Protein AF-I2FSL8-F1 (afdb_monomer_lite)

pLDDT: mean 71.86, std 21.52, range [27.19, 94.94]

Sequence (153 aa):
MFQAAFCLAFMCFLCSGELTWEMTSTPGLTVGSIDFALDGTFATIYLPSSKTNPFGDSITLTEPAVPHHTCAVKVLWVICAWRPPSDLLLSLKPGLLFTHNLFLDTLSRCIAACSISPKGYVMGQDVQESGRSIKTYEGSAGIEELGRSQDLQ

Organism: Ustilago hordei (NCBI:txid120017)

Structure (mmCIF, N/CA/C/O backbone):
data_AF-I2FSL8-F1
#
_entry.id   AF-I2FSL8-F1
#
loop_
_atom_site.group_PDB
_atom_site.id
_atom_site.type_symbol
_atom_site.label_atom_id
_atom_site.label_alt_id
_atom_site.label_comp_id
_atom_site.label_asym_id
_atom_site.label_entity_id
_atom_site.label_seq_id
_atom_site.pdbx_PDB_ins_code
_atom_site.Cartn_x
_atom_site.Cartn_y
_atom_site.Cartn_z
_atom_site.occupancy
_atom_site.B_iso_or_equiv
_atom_site.auth_seq_id
_atom_site.auth_comp_id
_atom_site.auth_asym_id
_atom_site.auth_atom_id
_atom_site.pdbx_PDB_model_num
ATOM 1 N N . MET A 1 1 ? 7.255 -3.913 4.601 1.00 82.12 1 MET A N 1
ATOM 2 C CA . MET A 1 1 ? 6.709 -2.542 4.482 1.00 82.12 1 MET A CA 1
ATOM 3 C C . MET A 1 1 ? 7.249 -1.804 3.261 1.00 82.12 1 MET A C 1
ATOM 5 O O . MET A 1 1 ? 6.460 -1.592 2.359 1.00 82.12 1 MET A O 1
ATOM 9 N N . PHE A 1 2 ? 8.550 -1.503 3.129 1.00 83.75 2 PHE A N 1
ATOM 10 C CA . PHE A 1 2 ? 9.066 -0.795 1.933 1.00 83.75 2 PHE A CA 1
ATOM 11 C C . PHE A 1 2 ? 8.799 -1.500 0.598 1.00 83.75 2 PHE A C 1
ATOM 13 O O . PHE A 1 2 ? 8.308 -0.865 -0.322 1.00 83.75 2 PHE A O 1
ATOM 20 N N . GLN A 1 3 ? 9.033 -2.815 0.510 1.00 84.00 3 GLN A N 1
ATOM 21 C CA . GLN A 1 3 ? 8.698 -3.592 -0.692 1.00 84.00 3 GLN A CA 1
ATOM 22 C C . GLN A 1 3 ? 7.235 -3.399 -1.103 1.00 84.00 3 GLN A C 1
ATOM 24 O O . GLN A 1 3 ? 6.939 -3.244 -2.280 1.00 84.00 3 GLN A O 1
ATOM 29 N N . ALA A 1 4 ? 6.330 -3.376 -0.129 1.00 84.69 4 ALA A N 1
ATOM 30 C CA . ALA A 1 4 ? 4.918 -3.207 -0.396 1.00 84.69 4 ALA A CA 1
ATOM 31 C C . ALA A 1 4 ? 4.561 -1.800 -0.854 1.00 84.69 4 ALA A C 1
ATOM 33 O O . ALA A 1 4 ? 3.813 -1.652 -1.810 1.00 84.69 4 ALA A O 1
ATOM 34 N N . ALA A 1 5 ? 5.144 -0.790 -0.207 1.00 85.56 5 ALA A N 1
ATOM 35 C CA . ALA A 1 5 ? 5.011 0.594 -0.628 1.00 85.56 5 ALA A CA 1
ATOM 36 C C . ALA A 1 5 ? 5.497 0.777 -2.074 1.00 85.56 5 ALA A C 1
ATOM 38 O O . ALA A 1 5 ? 4.820 1.421 -2.861 1.00 85.56 5 ALA A O 1
ATOM 39 N N . PHE A 1 6 ? 6.622 0.160 -2.451 1.00 85.69 6 PHE A N 1
ATOM 40 C CA . PHE A 1 6 ? 7.136 0.223 -3.821 1.00 85.69 6 PHE A CA 1
ATOM 41 C C . PHE A 1 6 ? 6.264 -0.544 -4.820 1.00 85.69 6 PHE A C 1
ATOM 43 O O . PHE A 1 6 ? 6.009 -0.027 -5.901 1.00 85.69 6 PHE A O 1
ATOM 50 N N . CYS A 1 7 ? 5.769 -1.735 -4.463 1.00 85.06 7 CYS A N 1
ATOM 51 C CA . CYS A 1 7 ? 4.857 -2.488 -5.329 1.00 85.06 7 CYS A CA 1
ATOM 52 C C . CYS A 1 7 ? 3.555 -1.714 -5.563 1.00 85.06 7 CYS A C 1
ATOM 54 O O . CYS A 1 7 ? 3.111 -1.620 -6.698 1.00 85.06 7 CYS A O 1
ATOM 56 N N . LEU A 1 8 ? 2.974 -1.126 -4.514 1.00 83.94 8 LEU A N 1
ATOM 57 C CA . LEU A 1 8 ? 1.759 -0.319 -4.626 1.00 83.94 8 LEU A CA 1
ATOM 58 C C . LEU A 1 8 ? 1.998 0.961 -5.423 1.00 83.94 8 LEU A C 1
ATOM 60 O O . LEU A 1 8 ? 1.238 1.237 -6.340 1.00 83.94 8 LEU A O 1
ATOM 64 N N . ALA A 1 9 ? 3.071 1.703 -5.136 1.00 85.12 9 ALA A N 1
ATOM 65 C CA . ALA A 1 9 ? 3.424 2.899 -5.903 1.00 85.12 9 ALA A CA 1
ATOM 66 C C . ALA A 1 9 ? 3.556 2.596 -7.399 1.00 85.12 9 ALA A C 1
ATOM 68 O O . ALA A 1 9 ? 3.054 3.342 -8.231 1.00 85.12 9 ALA A O 1
ATOM 69 N N . PHE A 1 10 ? 4.211 1.483 -7.735 1.00 83.06 10 PHE A N 1
ATOM 70 C CA . PHE A 1 10 ? 4.453 1.099 -9.118 1.00 83.06 10 PHE A CA 1
ATOM 71 C C . PHE A 1 10 ? 3.196 0.578 -9.824 1.00 83.06 10 PHE A C 1
ATOM 73 O O . PHE A 1 10 ? 2.888 1.038 -10.916 1.00 83.06 10 PHE A O 1
ATOM 80 N N . MET A 1 11 ? 2.475 -0.367 -9.216 1.00 83.56 11 MET A N 1
ATOM 81 C CA . MET A 1 11 ? 1.309 -1.005 -9.843 1.00 83.56 11 MET A CA 1
ATOM 82 C C . MET A 1 11 ? 0.137 -0.033 -9.971 1.00 83.56 11 MET A C 1
ATOM 84 O O . MET A 1 11 ? -0.486 0.056 -11.021 1.00 83.56 11 MET A O 1
ATOM 88 N N . CYS A 1 12 ? -0.100 0.746 -8.917 1.00 79.38 12 CYS A N 1
ATOM 89 C CA . CYS A 1 12 ? -1.241 1.644 -8.814 1.00 79.38 12 CYS A CA 1
ATOM 90 C C . CYS A 1 12 ? -0.913 3.081 -9.253 1.00 79.38 12 CYS A C 1
ATOM 92 O O . CYS A 1 12 ? -1.741 3.969 -9.075 1.00 79.38 12 CYS A O 1
ATOM 94 N N . PHE A 1 13 ? 0.297 3.325 -9.778 1.00 78.25 13 PHE A N 1
ATOM 95 C CA . PHE A 1 13 ? 0.800 4.649 -10.173 1.00 78.25 13 PHE A CA 1
ATOM 96 C C . PHE A 1 13 ? 0.659 5.720 -9.077 1.00 78.25 13 PHE A C 1
ATOM 98 O O . PHE A 1 13 ? 0.443 6.899 -9.364 1.00 78.25 13 PHE A O 1
ATOM 105 N N . LEU A 1 14 ? 0.788 5.310 -7.812 1.00 78.94 14 LEU A N 1
ATOM 106 C CA . LEU A 1 14 ? 0.609 6.208 -6.678 1.00 78.94 14 LEU A CA 1
ATOM 107 C C . LEU A 1 14 ? 1.830 7.092 -6.479 1.00 78.94 14 LEU A C 1
ATOM 109 O O . LEU A 1 14 ? 2.981 6.643 -6.513 1.00 78.94 14 LEU A O 1
ATOM 113 N N . CYS A 1 15 ? 1.557 8.348 -6.162 1.00 77.19 15 CYS A N 1
ATOM 114 C CA . CYS A 1 15 ? 2.564 9.263 -5.667 1.00 77.19 15 CYS A CA 1
ATOM 115 C C . CYS A 1 15 ? 2.932 8.900 -4.222 1.00 77.19 15 CYS A C 1
ATOM 117 O O . CYS A 1 15 ? 2.107 8.435 -3.434 1.00 77.19 15 CYS A O 1
ATOM 119 N N . SER A 1 16 ? 4.175 9.177 -3.828 1.00 76.69 16 SER A N 1
ATOM 120 C CA . SER A 1 16 ? 4.662 8.953 -2.459 1.00 76.69 16 SER A CA 1
ATOM 121 C C . SER A 1 16 ? 3.758 9.605 -1.404 1.00 76.69 16 SER A C 1
ATOM 123 O O . SER A 1 16 ? 3.486 8.986 -0.381 1.00 76.69 16 SER A O 1
ATOM 125 N N . GLY A 1 17 ? 3.214 10.793 -1.689 1.00 74.44 17 GLY A N 1
ATOM 126 C CA . GLY A 1 17 ? 2.275 11.505 -0.816 1.00 74.44 17 GLY A CA 1
ATOM 127 C C . GLY A 1 17 ? 0.960 10.768 -0.522 1.00 74.44 17 GLY A C 1
ATOM 128 O O . GLY A 1 17 ? 0.361 11.013 0.516 1.00 74.44 17 GLY A O 1
ATOM 129 N N . GLU A 1 18 ? 0.527 9.836 -1.375 1.00 76.69 18 GLU A N 1
ATOM 130 C CA . GLU A 1 18 ? -0.685 9.023 -1.149 1.00 76.69 18 GLU A CA 1
ATOM 131 C C . GLU A 1 18 ? -0.406 7.824 -0.225 1.00 76.69 18 GLU A C 1
ATOM 133 O O . GLU A 1 18 ? -1.302 7.278 0.419 1.00 76.69 18 GLU A O 1
ATOM 138 N N . LEU A 1 19 ? 0.865 7.425 -0.144 1.00 75.44 19 LEU A N 1
ATOM 139 C CA . LEU A 1 19 ? 1.351 6.296 0.645 1.00 75.44 19 LEU A CA 1
ATOM 140 C C . LEU A 1 19 ? 1.935 6.721 1.994 1.00 75.44 19 LEU A C 1
ATOM 142 O O . LEU A 1 19 ? 2.025 5.909 2.917 1.00 75.44 19 LEU A O 1
ATOM 146 N N . THR A 1 20 ? 2.392 7.967 2.093 1.00 77.50 20 THR A N 1
ATOM 147 C CA . THR A 1 20 ? 3.135 8.473 3.245 1.00 77.50 20 THR A CA 1
ATOM 148 C C . THR A 1 20 ? 2.278 9.374 4.110 1.00 77.50 20 THR A C 1
ATOM 150 O O . THR A 1 20 ? 1.414 10.093 3.622 1.00 77.50 20 THR A O 1
ATOM 153 N N . TRP A 1 21 ? 2.559 9.373 5.408 1.00 71.06 21 TRP A N 1
ATOM 154 C CA . TRP A 1 21 ? 1.923 10.292 6.338 1.00 71.06 21 TRP A CA 1
ATOM 155 C C . TRP A 1 21 ? 2.765 11.558 6.514 1.00 71.06 21 TRP A C 1
ATOM 157 O O . TRP A 1 21 ? 3.911 11.480 6.966 1.00 71.06 21 TRP A O 1
ATOM 167 N N . GLU A 1 22 ? 2.165 12.721 6.253 1.00 69.94 22 GLU A N 1
ATOM 168 C CA . GLU A 1 22 ? 2.677 14.025 6.680 1.00 69.94 22 GLU A CA 1
ATOM 169 C C . GLU A 1 22 ? 1.597 14.807 7.434 1.00 69.94 22 GLU A C 1
ATOM 171 O O . GLU A 1 22 ? 0.418 14.743 7.101 1.00 69.94 22 GLU A O 1
ATOM 176 N N . MET A 1 23 ? 2.004 15.558 8.463 1.00 56.00 23 MET A N 1
ATOM 177 C CA . MET A 1 23 ? 1.104 16.266 9.391 1.00 56.00 23 MET A CA 1
ATOM 178 C C . MET A 1 23 ? 0.179 17.298 8.722 1.00 56.00 23 MET A C 1
ATOM 180 O O . MET A 1 23 ? -0.805 17.707 9.328 1.00 56.00 23 MET A O 1
ATOM 184 N N . THR A 1 24 ? 0.497 17.720 7.499 1.00 53.97 24 THR A N 1
ATOM 185 C CA . THR A 1 24 ? -0.232 18.726 6.712 1.00 53.97 24 THR A CA 1
ATOM 186 C C . THR A 1 24 ? -0.961 18.137 5.500 1.00 53.97 24 THR A C 1
ATOM 188 O O . THR A 1 24 ? -1.591 18.881 4.753 1.00 53.97 24 THR A O 1
ATOM 191 N N . SER A 1 25 ? -0.864 16.823 5.288 1.00 57.59 25 SER A N 1
ATOM 192 C CA . SER A 1 25 ? -1.361 16.113 4.107 1.00 57.59 25 SER A CA 1
ATOM 193 C C . SER A 1 25 ? -2.669 15.374 4.402 1.00 57.59 25 SER A C 1
ATOM 195 O O . SER A 1 25 ? -2.990 15.073 5.552 1.00 57.59 25 SER A O 1
ATOM 197 N N . THR A 1 26 ? -3.419 15.054 3.344 1.00 58.50 26 THR A N 1
ATOM 198 C CA . THR A 1 26 ? -4.557 14.125 3.371 1.00 58.50 26 THR A CA 1
ATOM 199 C C . THR A 1 26 ? -4.224 12.846 4.141 1.00 58.50 26 THR A C 1
ATOM 201 O O . THR A 1 26 ? -3.073 12.398 4.099 1.00 58.50 26 THR A O 1
ATOM 204 N N . PRO A 1 27 ? -5.205 12.254 4.850 1.00 62.25 27 PRO A N 1
ATOM 205 C CA . PRO A 1 27 ? -4.958 11.092 5.688 1.00 62.25 27 PRO A CA 1
ATOM 206 C C . PRO A 1 27 ? -4.365 9.962 4.846 1.00 62.25 27 PRO A C 1
ATOM 208 O O . PRO A 1 27 ? -4.887 9.636 3.780 1.00 62.25 27 PRO A O 1
ATOM 211 N N . GLY A 1 28 ? -3.262 9.388 5.327 1.00 72.94 28 GLY A N 1
ATOM 212 C CA . GLY A 1 28 ? -2.621 8.252 4.669 1.00 72.94 28 GLY A CA 1
ATOM 213 C C . GLY A 1 28 ? -3.593 7.082 4.498 1.00 72.94 28 GLY A C 1
ATOM 214 O O . GLY A 1 28 ? -4.500 6.895 5.313 1.00 72.94 28 GLY A O 1
ATOM 215 N N . LEU A 1 29 ? -3.389 6.295 3.441 1.00 84.81 29 LEU A N 1
ATOM 216 C CA . LEU A 1 29 ? -4.218 5.138 3.104 1.00 84.81 29 LEU A CA 1
ATOM 217 C C . LEU A 1 29 ? -4.387 4.206 4.314 1.00 84.81 29 LEU A C 1
ATOM 219 O O . LEU A 1 29 ? -3.395 3.851 4.955 1.00 84.81 29 LEU A O 1
ATOM 223 N N . THR A 1 30 ? -5.619 3.810 4.642 1.00 89.50 30 THR A N 1
ATOM 224 C CA . THR A 1 30 ? -5.914 2.908 5.767 1.00 89.50 30 THR A CA 1
ATOM 225 C C . THR A 1 30 ? -6.174 1.484 5.288 1.00 89.50 30 THR A C 1
ATOM 227 O O . THR A 1 30 ? -6.378 1.233 4.102 1.00 89.50 30 THR A O 1
ATOM 230 N N . VAL A 1 31 ? -6.181 0.525 6.213 1.00 90.81 31 VAL A N 1
ATOM 231 C CA . VAL A 1 31 ? -6.583 -0.860 5.924 1.00 90.81 31 VAL A CA 1
ATOM 232 C C . VAL A 1 31 ? -8.031 -0.912 5.427 1.00 90.81 31 VAL A C 1
ATOM 234 O O . VAL A 1 31 ? -8.331 -1.667 4.510 1.00 90.81 31 VAL A O 1
ATOM 237 N N . GLY A 1 32 ? -8.914 -0.070 5.973 1.00 91.00 32 GLY A N 1
ATOM 238 C CA . GLY A 1 32 ? -10.319 0.020 5.564 1.00 91.00 32 GLY A CA 1
ATOM 239 C C . GLY A 1 32 ? -10.546 0.587 4.160 1.00 91.00 32 GLY A C 1
ATOM 240 O O . GLY A 1 32 ? -11.651 0.474 3.643 1.0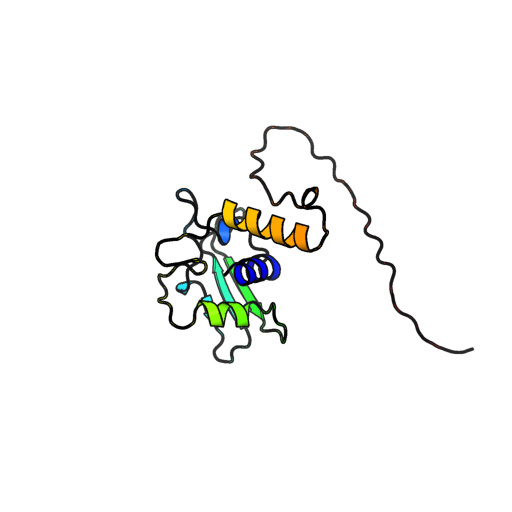0 91.00 32 GLY A O 1
ATOM 241 N N . SER A 1 33 ? -9.522 1.170 3.535 1.00 91.06 33 SER A N 1
ATOM 242 C CA . SER A 1 33 ? -9.566 1.586 2.131 1.00 91.06 33 SER A CA 1
ATOM 243 C C . SER A 1 33 ? -9.360 0.434 1.145 1.00 91.06 33 SER A C 1
ATOM 245 O O . SER A 1 33 ? -9.428 0.664 -0.060 1.00 91.06 33 SER A O 1
ATOM 247 N N . ILE A 1 34 ? -9.054 -0.775 1.622 1.00 93.38 34 ILE A N 1
ATOM 248 C CA . ILE A 1 34 ? -8.778 -1.936 0.776 1.00 93.38 34 ILE A CA 1
ATOM 249 C C . ILE A 1 34 ? -9.946 -2.909 0.865 1.00 93.38 34 ILE A C 1
ATOM 251 O O . ILE A 1 34 ? -10.276 -3.383 1.951 1.00 93.38 34 ILE A O 1
ATOM 255 N N . ASP A 1 35 ? -10.517 -3.242 -0.285 1.00 94.88 35 ASP A N 1
ATOM 256 C CA . ASP A 1 35 ? -11.506 -4.305 -0.422 1.00 94.88 35 ASP A CA 1
ATOM 257 C C . ASP A 1 35 ? -10.930 -5.445 -1.265 1.00 94.88 35 ASP A C 1
ATOM 259 O O . ASP A 1 35 ? -10.243 -5.213 -2.260 1.00 94.88 35 ASP A O 1
ATOM 263 N N . PHE A 1 36 ? -11.176 -6.685 -0.859 1.00 94.75 36 PHE A N 1
ATOM 264 C CA . PHE A 1 36 ? -10.678 -7.864 -1.563 1.00 94.75 36 PHE A CA 1
ATOM 265 C C . PHE A 1 36 ? -11.846 -8.616 -2.180 1.00 94.75 36 PHE A C 1
ATOM 267 O O . PHE A 1 36 ? -12.837 -8.900 -1.507 1.00 94.75 36 PHE A O 1
ATOM 274 N N . ALA A 1 37 ? -11.695 -9.021 -3.441 1.00 94.94 37 ALA A N 1
ATOM 275 C CA . ALA A 1 37 ? -12.634 -9.947 -4.049 1.00 94.94 37 ALA A CA 1
ATOM 276 C C . ALA A 1 37 ? -12.702 -11.242 -3.224 1.00 94.94 37 ALA A C 1
ATOM 278 O O . ALA A 1 37 ? -11.676 -11.752 -2.767 1.00 94.94 37 ALA A O 1
ATOM 279 N N . LEU A 1 38 ? -13.905 -11.800 -3.059 1.00 91.94 38 LEU A N 1
ATOM 280 C CA . LEU A 1 38 ? -14.123 -13.026 -2.276 1.00 91.94 38 LEU A CA 1
ATOM 281 C C . LEU A 1 38 ? -13.308 -14.219 -2.795 1.00 91.94 38 LEU A C 1
ATOM 283 O O . LEU A 1 38 ? -12.913 -15.087 -2.022 1.00 91.94 38 LEU A O 1
ATOM 287 N N . ASP A 1 39 ? -13.058 -14.259 -4.102 1.00 93.00 39 ASP A N 1
ATOM 288 C CA . ASP A 1 39 ? -12.254 -15.280 -4.773 1.00 93.00 39 ASP A CA 1
ATOM 289 C C . ASP A 1 39 ? -10.749 -14.946 -4.811 1.00 93.00 39 ASP A C 1
ATOM 291 O O . ASP A 1 39 ? -9.949 -15.731 -5.322 1.00 93.00 39 ASP A O 1
ATOM 295 N N . GLY A 1 40 ? -10.349 -13.791 -4.267 1.00 89.19 40 GLY A N 1
ATOM 296 C CA . GLY A 1 40 ? -8.969 -13.313 -4.223 1.00 89.19 40 GLY A CA 1
ATOM 297 C C . GLY A 1 40 ? -8.388 -12.915 -5.582 1.00 89.19 40 GLY A C 1
ATOM 298 O O . GLY A 1 40 ? -7.169 -12.770 -5.697 1.00 89.19 40 GLY A O 1
ATOM 299 N N . THR A 1 41 ? -9.219 -12.759 -6.617 1.00 94.00 41 THR A N 1
ATOM 300 C CA . THR A 1 41 ? -8.754 -12.487 -7.988 1.00 94.00 41 THR A CA 1
ATOM 301 C C . THR A 1 41 ? -8.367 -11.033 -8.227 1.00 94.00 41 THR A C 1
ATOM 303 O O . THR A 1 41 ? -7.571 -10.760 -9.124 1.00 94.00 41 THR A O 1
ATOM 306 N N . PHE A 1 42 ? -8.874 -10.102 -7.423 1.00 93.88 42 PHE A N 1
ATOM 307 C CA . PHE A 1 42 ? -8.494 -8.694 -7.457 1.00 93.88 42 PHE A CA 1
ATOM 308 C C . PHE A 1 42 ? -8.656 -8.044 -6.079 1.00 93.88 42 PHE A C 1
ATOM 310 O O . PHE A 1 42 ? -9.291 -8.593 -5.175 1.00 93.88 42 PHE A O 1
ATOM 317 N N . ALA A 1 43 ? -8.069 -6.861 -5.930 1.00 94.88 43 ALA A N 1
ATOM 318 C CA . ALA A 1 43 ? -8.320 -5.966 -4.811 1.00 94.88 43 ALA A CA 1
ATOM 319 C C . ALA A 1 43 ? -8.694 -4.580 -5.333 1.00 94.88 43 ALA A C 1
ATOM 321 O O . ALA A 1 43 ? -8.187 -4.131 -6.363 1.00 94.88 43 ALA A O 1
ATOM 322 N N . THR A 1 44 ? -9.561 -3.901 -4.600 1.00 94.00 44 THR A N 1
ATOM 323 C CA . THR A 1 44 ? -9.978 -2.534 -4.866 1.00 94.00 44 THR A CA 1
ATOM 324 C C . THR A 1 44 ? -9.406 -1.618 -3.790 1.00 94.00 44 THR A C 1
ATOM 326 O O . THR A 1 44 ? -9.457 -1.924 -2.602 1.00 94.00 44 THR A O 1
ATOM 329 N N . ILE A 1 45 ? -8.825 -0.499 -4.211 1.00 91.56 45 ILE A N 1
ATOM 330 C CA . ILE A 1 45 ? -8.159 0.479 -3.352 1.00 91.56 45 ILE A CA 1
ATOM 331 C C . ILE A 1 45 ? -8.912 1.796 -3.480 1.00 91.56 45 ILE A C 1
ATOM 333 O O . ILE A 1 45 ? -8.948 2.399 -4.553 1.00 91.56 45 ILE A O 1
ATOM 337 N N . TYR A 1 46 ? -9.496 2.249 -2.378 1.00 89.94 46 TYR A N 1
ATOM 338 C CA . TYR A 1 46 ? -10.190 3.523 -2.289 1.00 89.94 46 TYR A CA 1
ATOM 339 C C . TYR A 1 46 ? -9.252 4.615 -1.769 1.00 89.94 46 TYR A C 1
ATOM 341 O O . TYR A 1 46 ? -8.875 4.632 -0.592 1.00 89.94 46 TYR A O 1
ATOM 349 N N . LEU A 1 47 ? -8.888 5.552 -2.643 1.00 85.44 47 LEU A N 1
ATOM 350 C CA . LEU A 1 47 ? -8.123 6.738 -2.274 1.00 85.44 47 LEU A CA 1
ATOM 351 C C . LEU A 1 47 ? -9.101 7.881 -1.978 1.00 85.44 47 LEU A C 1
ATOM 353 O O . LEU A 1 47 ? -9.790 8.324 -2.896 1.00 85.44 47 LEU A O 1
ATOM 357 N N . PRO A 1 48 ? -9.168 8.398 -0.738 1.00 72.75 48 PRO A N 1
ATOM 358 C CA . PRO A 1 48 ? -10.099 9.471 -0.384 1.00 72.75 48 PRO A CA 1
ATOM 359 C C . PRO A 1 48 ? -9.745 10.817 -1.031 1.00 72.75 48 PRO A C 1
ATOM 361 O O . PRO A 1 48 ? -10.612 11.669 -1.177 1.00 72.75 48 PRO A O 1
ATOM 364 N N . SER A 1 49 ? -8.486 11.001 -1.419 1.00 70.88 49 SER A N 1
ATOM 365 C CA . SER A 1 49 ? -7.997 12.134 -2.198 1.00 70.88 49 SER A CA 1
ATOM 366 C C . SER A 1 49 ? -6.806 11.641 -3.002 1.00 70.88 49 SER A C 1
ATOM 368 O O . SER A 1 49 ? -5.866 11.102 -2.415 1.00 70.88 49 SER A O 1
ATOM 370 N N . SER A 1 50 ? -6.838 11.812 -4.321 1.00 67.06 50 SER A N 1
ATOM 371 C CA . SER A 1 50 ? -5.695 11.480 -5.167 1.00 67.06 50 SER A CA 1
ATOM 372 C C . SER A 1 50 ? -5.035 12.732 -5.706 1.00 67.06 50 SER A C 1
ATOM 374 O O . SER A 1 50 ? -5.696 13.596 -6.278 1.00 67.06 50 SER A O 1
ATOM 376 N N . LYS A 1 51 ? -3.706 12.791 -5.592 1.00 64.38 51 LYS A N 1
ATOM 377 C CA . LYS A 1 51 ? -2.905 13.878 -6.174 1.00 64.38 51 LYS A CA 1
ATOM 378 C C . LYS A 1 51 ? -2.895 13.809 -7.708 1.00 64.38 51 LYS A C 1
ATOM 380 O O . LYS A 1 51 ? -2.586 14.796 -8.368 1.00 64.38 51 LYS A O 1
ATOM 385 N N . THR A 1 52 ? -3.258 12.652 -8.268 1.00 57.84 52 THR A N 1
ATOM 386 C CA . THR A 1 52 ? -3.429 12.445 -9.713 1.00 57.84 52 THR A CA 1
ATOM 387 C C . THR A 1 52 ? -4.802 12.889 -10.222 1.00 57.84 52 THR A C 1
ATOM 389 O O . THR A 1 52 ? -4.978 13.048 -11.429 1.00 57.84 52 THR A O 1
ATOM 392 N N . ASN A 1 53 ? -5.760 13.150 -9.325 1.00 64.56 53 ASN A N 1
ATOM 393 C CA . ASN A 1 53 ? -7.053 13.711 -9.682 1.00 64.56 53 ASN A CA 1
ATOM 394 C C . ASN A 1 53 ? -7.026 15.246 -9.531 1.00 64.56 53 ASN A C 1
ATOM 396 O O . ASN A 1 53 ? -6.995 15.740 -8.402 1.00 64.56 53 ASN A O 1
ATOM 400 N N . PRO A 1 54 ? -7.086 16.027 -10.626 1.00 62.78 54 PRO A N 1
ATOM 401 C CA . PRO A 1 54 ? -7.018 17.490 -10.568 1.00 62.78 54 PRO A CA 1
ATOM 402 C C . PRO A 1 54 ? -8.191 18.139 -9.818 1.00 62.78 54 PRO A C 1
ATOM 404 O O . PRO A 1 54 ? -8.099 19.305 -9.442 1.00 62.78 54 PRO A O 1
ATOM 407 N N . PHE A 1 55 ? -9.279 17.401 -9.583 1.00 68.44 55 PHE A N 1
ATOM 408 C CA . PHE A 1 55 ? -10.438 17.874 -8.823 1.00 68.44 55 PHE A CA 1
ATOM 409 C C . PHE A 1 55 ? -10.361 17.522 -7.332 1.00 68.44 55 PHE A C 1
ATOM 411 O O . PHE A 1 55 ? -11.190 17.980 -6.552 1.00 68.44 55 PHE A O 1
ATOM 418 N N . GLY A 1 56 ? -9.356 16.738 -6.921 1.00 64.56 56 GLY A N 1
ATOM 419 C CA . GLY A 1 56 ? -9.200 16.281 -5.541 1.00 64.56 56 GLY A CA 1
ATOM 420 C C . GLY A 1 56 ? -10.241 15.250 -5.101 1.00 64.56 56 GLY A C 1
ATOM 421 O O . GLY A 1 56 ? -10.276 14.904 -3.922 1.00 64.56 56 GLY A O 1
ATOM 422 N N . ASP A 1 57 ? -11.073 14.742 -6.017 1.00 74.12 57 ASP A N 1
ATOM 423 C CA . ASP A 1 57 ? -12.066 13.728 -5.673 1.00 74.12 57 ASP A CA 1
ATOM 424 C C . ASP A 1 57 ? -11.405 12.378 -5.389 1.00 74.12 57 ASP A C 1
ATOM 426 O O . ASP A 1 57 ? -10.316 12.051 -5.884 1.00 74.12 57 ASP A O 1
ATOM 430 N N . SER A 1 58 ? -12.121 11.565 -4.620 1.00 82.12 58 SER A N 1
ATOM 431 C CA . SER A 1 58 ? -11.743 10.188 -4.358 1.00 82.12 58 SER A CA 1
ATOM 432 C C . SER A 1 58 ? -11.636 9.383 -5.648 1.00 82.12 58 SER A C 1
ATOM 434 O O . SER A 1 58 ? -12.494 9.503 -6.525 1.00 82.12 58 SER A O 1
ATOM 436 N N . ILE A 1 59 ? -10.645 8.498 -5.729 1.00 86.12 59 ILE A N 1
ATOM 437 C CA . ILE A 1 59 ? -10.519 7.554 -6.842 1.00 86.12 59 ILE A CA 1
ATOM 438 C C . ILE A 1 59 ? -10.542 6.122 -6.327 1.00 86.12 59 ILE A C 1
ATOM 440 O O . ILE A 1 59 ? -10.138 5.834 -5.201 1.00 86.12 59 ILE A O 1
ATOM 444 N N . THR A 1 60 ? -11.011 5.218 -7.179 1.00 89.62 60 THR A N 1
ATOM 445 C CA . THR A 1 60 ? -11.021 3.782 -6.907 1.00 89.62 60 THR A CA 1
ATOM 446 C C . THR A 1 60 ? -10.120 3.087 -7.914 1.00 89.62 60 THR A C 1
ATOM 448 O O . THR A 1 60 ? -10.355 3.176 -9.118 1.00 89.62 60 THR A O 1
ATOM 451 N N . LEU A 1 61 ? -9.092 2.401 -7.425 1.00 89.69 61 LEU A N 1
ATOM 452 C CA . LEU A 1 61 ? -8.169 1.616 -8.240 1.00 89.69 61 LEU A CA 1
ATOM 453 C C . LEU A 1 61 ? -8.503 0.137 -8.090 1.00 89.69 61 LEU A C 1
ATOM 455 O O . LEU A 1 61 ? -8.827 -0.310 -6.994 1.00 89.69 61 LEU A O 1
ATOM 459 N N . THR A 1 62 ? -8.439 -0.625 -9.178 1.00 91.81 62 THR A N 1
ATOM 460 C CA . THR A 1 62 ? -8.678 -2.074 -9.152 1.00 91.81 62 THR A CA 1
ATOM 461 C C . THR A 1 62 ? -7.443 -2.785 -9.667 1.00 91.81 62 THR A C 1
ATOM 463 O O . THR A 1 62 ? -7.058 -2.599 -10.817 1.00 91.81 62 THR A O 1
ATOM 466 N N . GLU A 1 63 ? -6.843 -3.610 -8.815 1.00 91.56 63 GLU A N 1
ATOM 467 C CA . GLU A 1 63 ? -5.617 -4.339 -9.111 1.00 91.56 63 GLU A CA 1
ATOM 468 C C . GLU A 1 63 ? -5.891 -5.838 -9.223 1.00 91.56 63 GLU A C 1
ATOM 470 O O . GLU A 1 63 ? -6.360 -6.447 -8.254 1.00 91.56 63 GLU A O 1
ATOM 475 N N . PRO A 1 64 ? -5.573 -6.471 -10.363 1.00 93.38 64 PRO A N 1
ATOM 476 C CA . PRO A 1 64 ? -5.715 -7.907 -10.512 1.00 93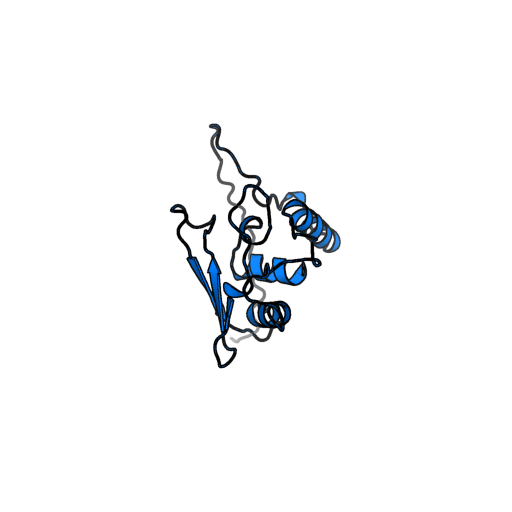.38 64 PRO A CA 1
ATOM 477 C C . PRO A 1 64 ? -4.608 -8.670 -9.774 1.00 93.38 64 PRO A C 1
ATOM 479 O O . PRO A 1 64 ? -3.447 -8.256 -9.687 1.00 93.38 64 PRO A O 1
ATOM 482 N N . ALA A 1 65 ? -4.952 -9.855 -9.281 1.00 93.12 65 ALA A N 1
ATOM 483 C CA . ALA A 1 65 ? -3.990 -10.800 -8.753 1.00 93.12 65 ALA A CA 1
ATOM 484 C C . ALA A 1 65 ? -3.182 -11.411 -9.906 1.00 93.12 65 ALA A C 1
ATOM 486 O O . ALA A 1 65 ? -3.729 -11.950 -10.866 1.00 93.12 65 ALA A O 1
ATOM 487 N N . VAL A 1 66 ? -1.857 -11.369 -9.785 1.00 89.25 66 VAL A N 1
ATOM 488 C CA . VAL A 1 66 ? -0.927 -11.942 -10.764 1.00 89.25 66 VAL A CA 1
ATOM 489 C C . VAL A 1 66 ? -0.024 -12.977 -10.089 1.00 89.25 66 VAL A C 1
ATOM 491 O O . VAL A 1 66 ? 0.291 -12.852 -8.896 1.00 89.25 66 VAL A O 1
ATOM 494 N N . PRO A 1 67 ? 0.437 -14.018 -10.805 1.00 88.25 67 PRO A N 1
ATOM 495 C CA . PRO A 1 67 ? 1.313 -15.048 -10.251 1.00 88.25 67 PRO A CA 1
ATOM 496 C C . PRO A 1 67 ? 2.767 -14.550 -10.116 1.00 88.25 67 PRO A C 1
ATOM 498 O O . PRO A 1 67 ? 3.706 -15.210 -10.545 1.00 88.25 67 PRO A O 1
ATOM 501 N N . HIS A 1 68 ? 2.969 -13.382 -9.499 1.00 85.62 68 HIS A N 1
ATOM 502 C CA . HIS A 1 68 ? 4.283 -12.774 -9.306 1.00 85.62 68 HIS A CA 1
ATOM 503 C C . HIS A 1 68 ? 4.504 -12.297 -7.865 1.00 85.62 68 HIS A C 1
ATOM 505 O O . HIS A 1 68 ? 3.556 -12.096 -7.104 1.00 85.62 68 HIS A O 1
ATOM 511 N N . HIS A 1 69 ? 5.771 -12.136 -7.478 1.00 79.25 69 HIS A N 1
ATOM 512 C CA . HIS A 1 69 ? 6.167 -11.751 -6.118 1.00 79.25 69 HIS A CA 1
ATOM 513 C C . HIS A 1 69 ? 5.933 -10.260 -5.820 1.00 79.25 69 HIS A C 1
ATOM 515 O O . HIS A 1 69 ? 5.910 -9.864 -4.658 1.00 79.25 69 HIS A O 1
ATOM 521 N N . THR A 1 70 ? 5.726 -9.447 -6.858 1.00 82.50 70 THR A N 1
ATOM 522 C CA . THR A 1 70 ? 5.346 -8.028 -6.776 1.00 82.50 70 THR A CA 1
ATOM 523 C C . THR A 1 70 ? 3.834 -7.806 -6.876 1.00 82.50 70 THR A C 1
ATOM 525 O O . THR A 1 70 ? 3.387 -6.669 -6.975 1.00 82.50 70 THR A O 1
ATOM 528 N N . CYS A 1 71 ? 3.030 -8.877 -6.855 1.00 88.25 71 CYS A N 1
ATOM 529 C CA . CYS A 1 71 ? 1.576 -8.778 -6.942 1.00 8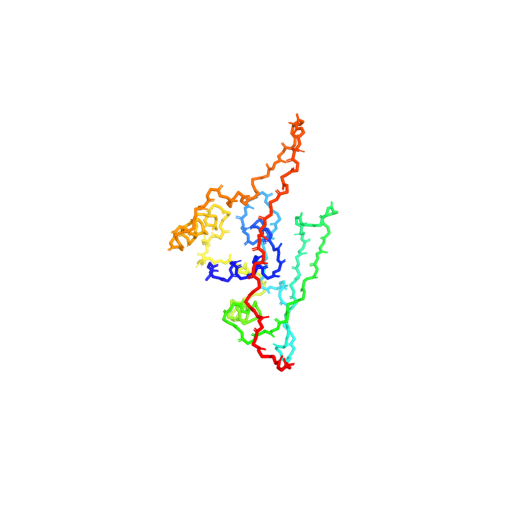8.25 71 CYS A CA 1
ATOM 530 C C . CYS A 1 71 ? 1.013 -7.918 -5.801 1.00 88.25 71 CYS A C 1
ATOM 532 O O . CYS A 1 71 ? 1.090 -8.310 -4.632 1.00 88.25 71 CYS A O 1
ATOM 534 N N . ALA A 1 72 ? 0.398 -6.786 -6.158 1.00 87.88 72 ALA A N 1
ATOM 535 C CA . ALA A 1 72 ? -0.200 -5.855 -5.207 1.00 87.88 72 ALA A CA 1
ATOM 536 C C . ALA A 1 72 ? -1.240 -6.546 -4.313 1.00 87.88 72 ALA A C 1
ATOM 538 O O . ALA A 1 72 ? -1.180 -6.392 -3.099 1.00 87.88 72 ALA A O 1
ATOM 539 N N . VAL A 1 73 ? -2.106 -7.399 -4.874 1.00 91.06 73 VAL A N 1
ATOM 540 C CA . VAL A 1 73 ? -3.126 -8.146 -4.113 1.00 91.06 73 VAL A CA 1
ATOM 541 C C . VAL A 1 73 ? -2.502 -9.019 -3.022 1.00 91.06 73 VAL A C 1
ATOM 543 O O . VAL A 1 73 ? -2.904 -8.943 -1.864 1.00 91.06 73 VAL A O 1
ATOM 546 N N . LYS A 1 74 ? -1.472 -9.811 -3.350 1.00 90.00 74 LYS A N 1
ATOM 547 C CA . LYS A 1 74 ? -0.788 -10.675 -2.367 1.00 90.00 74 LYS A CA 1
ATOM 548 C C . LYS A 1 74 ? -0.093 -9.863 -1.281 1.00 90.00 74 LYS A C 1
ATOM 550 O O . LYS A 1 74 ? -0.120 -10.230 -0.110 1.00 90.00 74 LYS A O 1
ATOM 555 N N . VAL A 1 75 ? 0.539 -8.765 -1.678 1.00 89.81 75 VAL A N 1
ATOM 556 C CA . VAL A 1 75 ? 1.222 -7.849 -0.766 1.00 89.81 75 VAL A CA 1
ATOM 557 C C . VAL A 1 75 ? 0.228 -7.182 0.189 1.00 89.81 75 VAL A C 1
ATOM 559 O O . VAL A 1 75 ? 0.461 -7.168 1.398 1.00 89.81 75 VAL A O 1
ATOM 562 N N . LEU A 1 76 ? -0.885 -6.668 -0.338 1.00 90.88 76 LEU A N 1
ATOM 563 C CA . LEU A 1 76 ? -1.964 -6.057 0.434 1.00 90.88 76 LEU A CA 1
ATOM 564 C C . LEU A 1 76 ? -2.577 -7.061 1.400 1.00 90.88 76 LEU A C 1
ATOM 566 O O . LEU A 1 76 ? -2.753 -6.737 2.568 1.00 90.88 76 LEU A O 1
ATOM 570 N N . TRP A 1 77 ? -2.825 -8.291 0.950 1.00 91.06 77 TRP A N 1
ATOM 571 C CA . TRP A 1 77 ? -3.372 -9.346 1.797 1.00 91.06 77 TRP A CA 1
ATOM 572 C C . TRP A 1 77 ? -2.519 -9.570 3.048 1.00 91.06 77 TRP A C 1
ATOM 574 O O . TRP A 1 77 ? -3.033 -9.585 4.162 1.00 91.06 77 TRP A O 1
ATOM 584 N N . VAL A 1 78 ? -1.197 -9.673 2.882 1.00 89.25 78 VAL A N 1
ATOM 585 C CA . VAL A 1 78 ? -0.259 -9.858 4.001 1.00 89.25 78 VAL A CA 1
ATOM 586 C C . VAL A 1 78 ? -0.236 -8.649 4.942 1.00 89.25 78 VAL A C 1
ATOM 588 O O . VAL A 1 78 ? -0.082 -8.823 6.147 1.00 89.25 78 VAL A O 1
ATOM 591 N N . ILE A 1 79 ? -0.380 -7.430 4.416 1.00 87.69 79 ILE A N 1
ATOM 592 C CA . ILE A 1 79 ? -0.345 -6.198 5.220 1.00 87.69 79 ILE A CA 1
ATOM 593 C C . ILE A 1 79 ? -1.642 -5.967 5.982 1.00 87.69 79 ILE A C 1
ATOM 595 O O . ILE A 1 79 ? -1.599 -5.528 7.130 1.00 87.69 79 ILE A O 1
ATOM 599 N N . CYS A 1 80 ? -2.779 -6.232 5.347 1.00 90.69 80 CYS A N 1
ATOM 600 C CA . CYS A 1 80 ? -4.099 -6.044 5.933 1.00 90.69 80 CYS A CA 1
ATOM 601 C C . CYS A 1 80 ? -4.456 -7.168 6.912 1.00 90.69 80 CYS A C 1
ATOM 603 O O . CYS A 1 80 ? -5.278 -6.959 7.805 1.00 90.69 80 CYS A O 1
ATOM 605 N N . ALA A 1 81 ? -3.840 -8.347 6.772 1.00 89.62 81 ALA A N 1
ATOM 606 C CA . ALA A 1 81 ? -4.102 -9.489 7.634 1.00 89.62 81 ALA A CA 1
ATOM 607 C C . ALA A 1 81 ? -3.973 -9.112 9.118 1.00 89.62 81 ALA A C 1
ATOM 609 O O . ALA A 1 81 ? -2.924 -8.661 9.577 1.00 89.62 81 ALA A O 1
ATOM 610 N N . TRP A 1 82 ? -5.052 -9.349 9.870 1.00 87.12 82 TRP A N 1
ATOM 611 C CA . TRP A 1 82 ? -5.130 -9.144 11.322 1.00 87.12 82 TRP A CA 1
ATOM 612 C C . TRP A 1 82 ? -4.999 -7.691 11.795 1.00 87.12 82 TRP A C 1
ATOM 614 O O . TRP A 1 82 ? -4.734 -7.458 12.975 1.00 87.12 82 TRP A O 1
ATOM 624 N N . ARG A 1 83 ? -5.212 -6.709 10.910 1.00 90.06 83 ARG A N 1
ATOM 625 C CA . ARG A 1 83 ? -5.198 -5.286 11.269 1.00 90.06 83 ARG A CA 1
ATOM 626 C C . ARG A 1 83 ? -6.601 -4.676 11.266 1.00 90.06 83 ARG A C 1
ATOM 628 O O . ARG A 1 83 ? -7.424 -5.048 10.431 1.00 90.06 83 ARG A O 1
ATOM 635 N N . PRO A 1 84 ? -6.900 -3.745 12.188 1.00 90.50 84 PRO A N 1
ATOM 636 C CA . PRO A 1 84 ? -8.194 -3.073 12.217 1.00 90.50 84 PRO A CA 1
ATOM 637 C C . PRO A 1 84 ? -8.357 -2.128 11.009 1.00 90.50 84 PRO A C 1
ATOM 639 O O . PRO A 1 84 ? -7.371 -1.586 10.524 1.00 90.50 84 PRO A O 1
ATOM 642 N N . PRO A 1 85 ? -9.579 -1.840 10.536 1.00 90.06 85 PRO A N 1
ATOM 643 C CA . PRO A 1 85 ? -9.786 -0.954 9.381 1.00 90.06 85 PRO A CA 1
ATOM 644 C C . PRO A 1 85 ? -9.267 0.481 9.569 1.00 90.06 85 PRO A C 1
ATOM 646 O O . PRO A 1 85 ? -8.908 1.144 8.600 1.00 90.06 85 PRO A O 1
ATOM 649 N N . SER A 1 86 ? -9.214 0.967 10.812 1.00 87.69 86 SER A N 1
ATOM 650 C CA . SER A 1 86 ? -8.737 2.312 11.161 1.00 87.69 86 SER A CA 1
ATOM 651 C C . SER A 1 86 ? -7.217 2.474 11.088 1.00 87.69 86 SER A C 1
ATOM 653 O O . SER A 1 86 ? -6.708 3.588 11.183 1.00 87.69 86 SER A O 1
ATOM 655 N N . ASP A 1 87 ? -6.482 1.372 10.977 1.00 87.50 87 ASP A N 1
ATOM 656 C CA . ASP A 1 87 ? -5.029 1.382 10.964 1.00 87.50 87 ASP A CA 1
ATOM 657 C C . ASP A 1 87 ? -4.482 1.928 9.638 1.00 87.50 87 ASP A C 1
ATOM 659 O O . ASP A 1 87 ? -4.978 1.593 8.563 1.00 87.50 87 ASP A O 1
ATOM 663 N N . LEU A 1 88 ? -3.393 2.703 9.696 1.00 86.38 88 LEU A N 1
ATOM 664 C CA . LEU A 1 88 ? -2.668 3.125 8.492 1.00 86.38 88 LEU A CA 1
ATOM 665 C C . LEU A 1 88 ? -2.111 1.905 7.759 1.00 86.38 88 LEU A C 1
ATOM 667 O O . LEU A 1 88 ? -1.404 1.099 8.368 1.00 86.38 88 LEU A O 1
ATOM 671 N N . LEU A 1 89 ? -2.371 1.794 6.460 1.00 87.19 89 LEU A N 1
ATOM 672 C CA . LEU A 1 89 ? -1.945 0.676 5.624 1.00 87.19 89 LEU A CA 1
ATOM 673 C C . LEU A 1 89 ? -0.427 0.490 5.701 1.00 87.19 89 LEU A C 1
ATOM 675 O O . LEU A 1 89 ? 0.056 -0.606 5.981 1.00 87.19 89 LEU A O 1
ATOM 679 N N . LEU A 1 90 ? 0.322 1.583 5.550 1.00 83.19 90 LEU A N 1
ATOM 680 C CA . LEU A 1 90 ? 1.776 1.598 5.657 1.00 83.19 90 LEU A CA 1
ATOM 681 C C . LEU A 1 90 ? 2.204 2.232 6.984 1.00 83.19 90 LEU A C 1
ATOM 683 O O . LEU A 1 90 ? 2.397 3.439 7.099 1.00 83.19 90 LEU A O 1
ATOM 687 N N . SER A 1 91 ? 2.381 1.390 7.999 1.00 80.94 91 SER A N 1
ATOM 688 C CA . SER A 1 91 ? 3.022 1.752 9.265 1.00 80.94 91 SER A CA 1
ATOM 689 C C . SER A 1 91 ? 4.267 0.886 9.465 1.00 80.94 91 SER A C 1
ATOM 691 O O . SER A 1 91 ? 4.288 -0.293 9.110 1.00 80.94 91 SER A O 1
ATOM 693 N N . LEU A 1 92 ? 5.355 1.467 9.977 1.00 73.44 92 LEU A N 1
ATOM 694 C CA . LEU A 1 92 ? 6.592 0.705 10.206 1.00 73.44 92 LEU A CA 1
ATOM 695 C C . LEU A 1 92 ? 6.525 -0.071 11.513 1.00 73.44 92 LEU A C 1
ATOM 697 O O . LEU A 1 92 ? 6.981 -1.211 11.580 1.00 73.44 92 LEU A O 1
ATOM 701 N N . LYS A 1 93 ? 5.981 0.580 12.544 1.00 70.81 93 LYS A N 1
ATOM 702 C CA . LYS A 1 93 ? 5.713 0.064 13.889 1.00 70.81 93 LYS A CA 1
ATOM 703 C C . LYS A 1 93 ? 4.563 0.877 14.496 1.00 70.81 93 LYS A C 1
ATOM 705 O O . LYS A 1 93 ? 4.333 2.001 14.038 1.00 70.81 93 LYS A O 1
ATOM 710 N N . PRO A 1 94 ? 3.892 0.386 15.551 1.00 66.38 94 PRO A N 1
ATOM 711 C CA . PRO A 1 94 ? 3.004 1.224 16.351 1.00 66.38 94 PRO A CA 1
ATOM 712 C C . PRO A 1 94 ? 3.732 2.511 16.773 1.00 66.38 94 PRO A C 1
ATOM 714 O O . PRO A 1 94 ? 4.799 2.448 17.382 1.00 66.38 94 PRO A O 1
ATOM 717 N N . GLY A 1 95 ? 3.204 3.671 16.375 1.00 63.88 95 GLY A N 1
ATOM 718 C CA . GLY A 1 95 ? 3.793 4.986 16.660 1.00 63.88 95 GLY A CA 1
ATOM 719 C C . GLY A 1 95 ? 4.926 5.450 15.731 1.00 63.88 95 GLY A C 1
ATOM 720 O O . GLY A 1 95 ? 5.338 6.601 15.846 1.00 63.88 95 GLY A O 1
ATOM 721 N N . LEU A 1 96 ? 5.411 4.621 14.794 1.00 72.88 96 LEU A N 1
ATOM 722 C CA . LEU A 1 96 ? 6.398 5.034 13.786 1.00 72.88 96 LEU A CA 1
ATOM 723 C C . LEU A 1 96 ? 5.760 5.109 12.397 1.00 72.88 96 LEU A C 1
ATOM 725 O O . LEU A 1 96 ? 5.490 4.091 11.749 1.00 72.88 96 LEU A O 1
ATOM 729 N N . LEU A 1 97 ? 5.541 6.345 11.956 1.00 77.06 97 LEU A N 1
ATOM 730 C CA . LEU A 1 97 ? 4.861 6.670 10.709 1.00 77.06 97 LEU A CA 1
ATOM 731 C C . LEU A 1 97 ? 5.785 6.490 9.503 1.00 77.06 97 LEU A C 1
ATOM 733 O O . LEU A 1 97 ? 6.998 6.695 9.578 1.00 77.06 97 LEU A O 1
ATOM 737 N N . PHE A 1 98 ? 5.192 6.094 8.382 1.00 81.00 98 PHE A N 1
ATOM 738 C CA . PHE A 1 98 ? 5.883 5.962 7.109 1.00 81.00 98 PHE A CA 1
ATOM 739 C C . PHE A 1 98 ? 5.941 7.332 6.424 1.00 81.00 98 PHE A C 1
ATOM 741 O O . PHE A 1 98 ? 4.966 7.768 5.817 1.00 81.00 98 PHE A O 1
ATOM 748 N N . THR A 1 99 ? 7.051 8.050 6.595 1.00 83.44 99 THR A N 1
ATOM 749 C CA . THR A 1 99 ? 7.207 9.425 6.093 1.00 83.44 99 THR A CA 1
ATOM 750 C C . THR A 1 99 ? 7.738 9.467 4.663 1.00 83.44 99 THR A C 1
ATOM 752 O O . THR A 1 99 ? 8.419 8.544 4.204 1.00 83.44 99 THR A O 1
ATOM 755 N N . HIS A 1 100 ? 7.474 10.581 3.980 1.00 82.56 100 HIS A N 1
ATOM 756 C CA . HIS A 1 100 ? 7.934 10.833 2.618 1.00 82.56 100 HIS A CA 1
ATOM 757 C C . HIS A 1 100 ? 9.457 10.709 2.467 1.00 82.56 100 HIS A C 1
ATOM 759 O O . HIS A 1 100 ? 9.950 9.969 1.614 1.00 82.56 100 HIS A O 1
ATOM 765 N N . ASN A 1 101 ? 10.211 11.352 3.362 1.00 84.00 101 ASN A N 1
ATOM 766 C CA . ASN A 1 101 ? 11.676 11.307 3.347 1.00 84.00 101 ASN A CA 1
ATOM 767 C C . ASN A 1 101 ? 12.207 9.880 3.499 1.00 84.00 101 ASN A C 1
ATOM 769 O O . ASN A 1 101 ? 13.119 9.471 2.788 1.00 84.00 101 ASN A O 1
ATOM 773 N N . LEU A 1 102 ? 11.599 9.085 4.379 1.00 85.19 102 LEU A N 1
ATOM 774 C CA . LEU A 1 102 ? 12.041 7.718 4.613 1.00 85.19 102 LEU A CA 1
ATOM 775 C C . LEU A 1 102 ? 11.757 6.796 3.415 1.00 85.19 102 LEU A C 1
ATOM 777 O O . LEU A 1 102 ? 12.550 5.889 3.134 1.00 85.19 102 LEU A O 1
ATOM 781 N N . PHE A 1 103 ? 10.649 7.032 2.707 1.00 84.50 103 PHE A N 1
ATOM 782 C CA . PHE A 1 103 ? 10.343 6.368 1.442 1.00 84.50 103 PHE A CA 1
ATOM 783 C C . PHE A 1 103 ? 11.407 6.689 0.384 1.00 84.50 103 PHE A C 1
ATOM 785 O O . PHE A 1 103 ? 12.008 5.761 -0.162 1.00 84.50 103 PHE A O 1
ATOM 792 N N . LEU A 1 104 ? 11.696 7.975 0.152 1.00 85.19 104 LEU A N 1
ATOM 793 C CA . LEU A 1 104 ? 12.676 8.415 -0.846 1.00 85.19 104 LEU A CA 1
ATOM 794 C C . LEU A 1 104 ? 14.103 7.965 -0.518 1.00 85.19 104 LEU A C 1
ATOM 796 O O . LEU A 1 104 ? 14.793 7.444 -1.394 1.00 85.19 104 LEU A O 1
ATOM 800 N N . ASP A 1 105 ? 14.531 8.088 0.739 1.00 87.50 105 ASP A N 1
ATOM 801 C CA . ASP A 1 105 ? 15.853 7.637 1.185 1.00 87.50 105 ASP A CA 1
ATOM 802 C C . ASP A 1 105 ? 16.039 6.140 0.939 1.00 87.50 105 ASP A C 1
ATOM 804 O O . ASP A 1 105 ? 17.096 5.683 0.499 1.00 87.50 105 ASP A O 1
ATOM 808 N N . THR A 1 106 ? 15.002 5.351 1.224 1.00 89.12 106 THR A N 1
ATOM 809 C CA . THR A 1 106 ? 15.062 3.901 1.031 1.00 89.12 106 THR A CA 1
ATOM 810 C C . THR A 1 106 ? 15.042 3.539 -0.445 1.00 89.12 106 THR A C 1
ATOM 812 O O . THR A 1 106 ? 15.834 2.695 -0.857 1.00 89.12 106 THR A O 1
ATOM 815 N N . LEU A 1 107 ? 14.212 4.207 -1.246 1.00 85.44 107 LEU A N 1
ATOM 816 C CA . LEU A 1 107 ? 14.171 4.008 -2.691 1.00 85.44 107 LEU A CA 1
ATOM 817 C C . LEU A 1 107 ? 15.526 4.335 -3.332 1.00 85.44 107 LEU A C 1
ATOM 819 O O . LEU A 1 107 ? 16.065 3.521 -4.077 1.00 85.44 107 LEU A O 1
ATOM 823 N N . SER A 1 108 ? 16.114 5.478 -2.977 1.00 86.50 108 SER A N 1
ATOM 824 C CA . SER A 1 108 ? 17.429 5.909 -3.459 1.00 86.50 108 SER A CA 1
ATOM 825 C C . SER A 1 108 ? 18.520 4.885 -3.127 1.00 86.50 108 SER A C 1
ATOM 827 O O . SER A 1 108 ? 19.297 4.499 -4.002 1.00 86.50 108 SER A O 1
ATOM 829 N N . ARG A 1 109 ? 18.528 4.351 -1.894 1.00 88.25 109 ARG A N 1
ATOM 830 C CA . ARG A 1 109 ? 19.441 3.264 -1.501 1.00 88.25 109 ARG A CA 1
ATOM 831 C C . ARG A 1 109 ? 19.234 1.992 -2.323 1.00 88.25 109 ARG A C 1
ATOM 833 O O . ARG A 1 109 ? 20.220 1.379 -2.721 1.00 88.25 109 ARG A O 1
ATOM 840 N N . CYS A 1 110 ? 17.989 1.595 -2.584 1.00 87.44 110 CYS A N 1
ATOM 841 C CA . CYS A 1 110 ? 17.690 0.418 -3.403 1.00 87.44 110 CYS A CA 1
ATOM 842 C C . CYS A 1 110 ? 18.170 0.595 -4.851 1.00 87.44 110 CYS A C 1
ATOM 844 O O . CYS A 1 110 ? 18.827 -0.293 -5.384 1.00 87.44 110 CYS A O 1
ATOM 846 N N . ILE A 1 111 ? 17.916 1.756 -5.459 1.00 85.56 111 ILE A N 1
ATOM 847 C CA . ILE A 1 111 ? 18.367 2.084 -6.821 1.00 85.56 111 ILE A CA 1
ATOM 848 C C . ILE A 1 111 ? 19.900 2.077 -6.899 1.00 85.56 111 ILE A C 1
ATOM 850 O O . ILE A 1 111 ? 20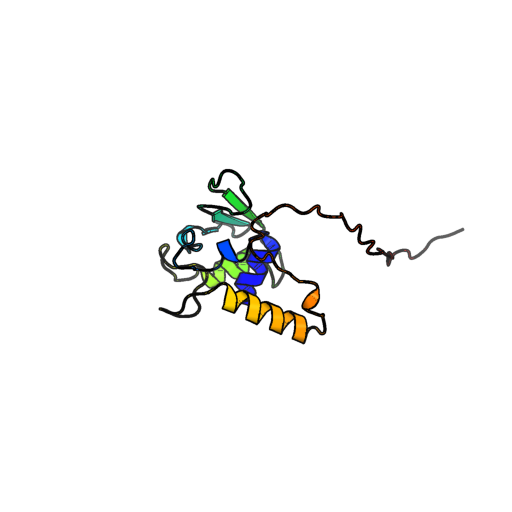.473 1.460 -7.799 1.00 85.56 111 ILE A O 1
ATOM 854 N N . ALA A 1 112 ? 20.570 2.694 -5.920 1.00 86.25 112 ALA A N 1
ATOM 855 C CA . ALA A 1 112 ? 22.027 2.698 -5.839 1.00 86.25 112 ALA A CA 1
ATOM 856 C C . ALA A 1 112 ? 22.605 1.280 -5.675 1.00 86.25 112 ALA A C 1
ATOM 858 O O . ALA A 1 112 ? 23.610 0.954 -6.304 1.00 86.25 112 ALA A O 1
ATOM 859 N N . ALA A 1 113 ? 21.955 0.412 -4.889 1.00 88.19 113 ALA A N 1
ATOM 860 C CA . ALA A 1 113 ? 22.348 -0.992 -4.744 1.00 88.19 113 ALA A CA 1
ATOM 861 C C . ALA A 1 113 ? 22.209 -1.785 -6.057 1.00 88.19 113 ALA A C 1
ATOM 863 O O . ALA A 1 113 ? 22.979 -2.711 -6.303 1.00 88.19 113 ALA A O 1
ATOM 864 N N . CYS A 1 114 ? 21.285 -1.389 -6.935 1.00 86.12 114 CYS A N 1
ATOM 865 C CA . CYS A 1 114 ? 21.154 -1.931 -8.287 1.00 86.12 114 CYS A CA 1
ATOM 866 C C . CYS A 1 114 ? 22.170 -1.349 -9.290 1.00 86.12 114 CYS A C 1
ATOM 868 O O . CYS A 1 114 ? 22.069 -1.631 -10.479 1.00 86.12 114 CYS A O 1
ATOM 870 N N . SER A 1 115 ? 23.150 -0.550 -8.843 1.00 85.81 115 SER A N 1
ATOM 871 C CA . SER A 1 115 ? 24.122 0.157 -9.699 1.00 85.81 115 SER A CA 1
ATOM 872 C C . SER A 1 115 ? 23.487 1.124 -10.707 1.00 85.81 115 SER A C 1
ATOM 874 O O . SER A 1 115 ? 24.102 1.491 -11.708 1.00 85.81 115 SER A O 1
ATOM 876 N N . ILE A 1 116 ? 22.261 1.572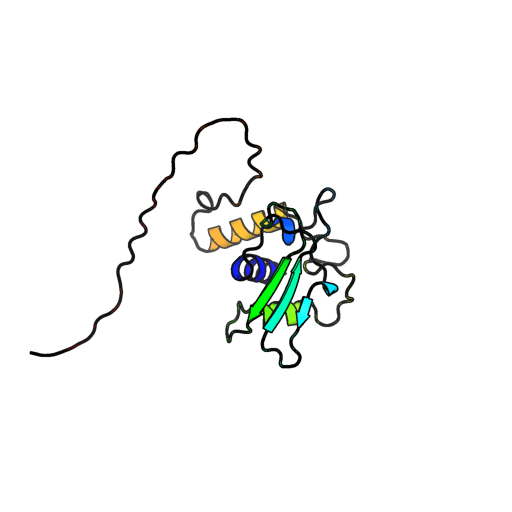 -10.435 1.00 79.56 116 ILE A N 1
ATOM 877 C CA . ILE A 1 116 ? 21.565 2.578 -11.231 1.00 79.56 116 ILE A CA 1
ATOM 878 C C . ILE A 1 116 ? 21.832 3.940 -10.585 1.00 79.56 116 ILE A C 1
ATOM 880 O O . ILE A 1 116 ? 21.756 4.088 -9.367 1.00 79.56 116 ILE A O 1
ATOM 884 N N . SER A 1 117 ? 22.159 4.955 -11.390 1.00 74.38 117 SER A N 1
ATOM 885 C CA . SER A 1 117 ? 22.364 6.313 -10.876 1.00 74.38 117 SER A CA 1
ATOM 886 C C . SER A 1 117 ? 21.029 6.909 -10.406 1.00 74.38 117 SER A C 1
ATOM 888 O O . SER A 1 117 ? 20.137 7.108 -11.237 1.00 74.38 117 SER A O 1
ATOM 890 N N . PRO A 1 118 ? 20.878 7.286 -9.121 1.00 65.75 118 PRO A N 1
ATOM 891 C CA . PRO A 1 118 ? 19.640 7.892 -8.628 1.00 65.75 118 PRO A CA 1
ATOM 892 C C . PRO A 1 118 ? 19.371 9.286 -9.215 1.00 65.75 118 PRO A C 1
ATOM 894 O O . PRO A 1 118 ? 18.262 9.792 -9.098 1.00 65.75 118 PRO A O 1
ATOM 897 N N . LYS A 1 119 ? 20.363 9.916 -9.869 1.00 65.69 119 LYS A N 1
ATOM 898 C CA . LYS A 1 119 ? 20.281 11.301 -10.374 1.00 65.69 119 LYS A CA 1
ATOM 899 C C . LYS A 1 119 ? 19.188 11.528 -11.430 1.00 65.69 119 LYS A C 1
ATOM 901 O O . LYS A 1 119 ? 18.808 12.673 -11.636 1.00 65.69 119 LYS A O 1
ATOM 906 N N . GLY A 1 120 ? 18.703 10.472 -12.090 1.00 57.34 120 GLY A N 1
ATOM 907 C CA . GLY A 1 120 ? 17.583 10.544 -13.040 1.00 57.34 120 GLY A CA 1
ATOM 908 C C . GLY A 1 120 ? 16.202 10.357 -12.401 1.00 57.34 120 GLY A C 1
ATOM 909 O O . GLY A 1 120 ? 15.197 10.709 -13.006 1.00 57.34 120 GLY A O 1
ATOM 910 N N . TYR A 1 121 ? 16.146 9.849 -11.168 1.00 54.44 121 TYR A N 1
ATOM 911 C CA . TYR A 1 121 ? 14.909 9.652 -10.417 1.00 54.44 121 TYR A CA 1
ATOM 912 C C . TYR A 1 121 ? 14.643 10.885 -9.550 1.00 54.44 121 TYR A C 1
ATOM 914 O O . TYR A 1 121 ? 14.672 10.830 -8.322 1.00 54.44 121 TYR A O 1
ATOM 922 N N . VAL A 1 122 ? 14.389 12.025 -10.196 1.00 49.31 122 VAL A N 1
ATOM 923 C CA . VAL A 1 122 ? 13.748 13.163 -9.524 1.00 49.31 122 VAL A CA 1
ATOM 924 C C . VAL A 1 122 ? 12.264 12.817 -9.407 1.00 49.31 122 VAL A C 1
ATOM 926 O O . VAL A 1 122 ? 11.446 13.197 -10.237 1.00 49.31 122 VAL A O 1
ATOM 929 N N . MET A 1 123 ? 11.928 12.006 -8.405 1.00 47.53 123 MET A N 1
ATOM 930 C CA . MET A 1 123 ? 10.545 11.748 -8.008 1.00 47.53 123 MET A CA 1
ATOM 931 C C . MET A 1 123 ? 9.981 13.050 -7.439 1.00 47.53 123 MET A C 1
ATOM 933 O O . MET A 1 123 ? 10.334 13.425 -6.325 1.00 47.53 123 MET A O 1
ATOM 937 N N . GLY A 1 124 ? 9.198 13.752 -8.266 1.00 39.75 124 GLY A N 1
ATOM 938 C CA . GLY A 1 124 ? 8.437 14.973 -7.986 1.00 39.75 124 GLY A CA 1
ATOM 939 C C . GLY A 1 124 ? 8.720 15.649 -6.647 1.00 39.75 124 GLY A C 1
ATOM 940 O O . GLY A 1 124 ? 8.008 15.419 -5.673 1.00 39.75 124 GLY A O 1
ATOM 941 N N . GLN A 1 125 ? 9.708 16.548 -6.611 1.00 36.97 125 GLN A N 1
ATOM 942 C CA . GLN A 1 125 ? 9.569 17.690 -5.711 1.00 36.97 125 GLN A CA 1
ATOM 943 C C . GLN A 1 125 ? 8.336 18.457 -6.192 1.00 36.97 125 GLN A C 1
ATOM 945 O O . GLN A 1 125 ? 8.202 18.643 -7.401 1.00 36.97 125 GLN A O 1
ATOM 950 N N . ASP A 1 126 ? 7.438 18.856 -5.288 1.00 36.75 126 ASP A N 1
ATOM 951 C CA . ASP A 1 126 ? 6.341 19.767 -5.618 1.00 36.75 126 ASP A CA 1
ATOM 952 C C . ASP A 1 126 ? 6.932 20.996 -6.323 1.00 36.75 126 ASP A C 1
ATOM 954 O O . ASP A 1 126 ? 7.539 21.872 -5.704 1.00 36.75 126 ASP A O 1
ATOM 958 N N . VAL A 1 127 ? 6.821 21.020 -7.653 1.00 35.78 127 VAL A N 1
ATOM 959 C CA . VAL A 1 127 ? 7.189 22.172 -8.463 1.00 35.78 127 VAL A CA 1
ATOM 960 C C . VAL A 1 127 ? 6.070 23.172 -8.248 1.00 35.78 127 VAL A C 1
ATOM 962 O O . VAL A 1 127 ? 5.046 23.142 -8.922 1.00 35.78 127 VAL A O 1
ATOM 965 N N . GLN A 1 128 ? 6.259 24.058 -7.275 1.00 34.50 128 GLN A N 1
ATOM 966 C CA . GLN A 1 128 ? 5.498 25.290 -7.238 1.00 34.50 128 GLN A CA 1
ATOM 967 C C . GLN A 1 128 ? 5.934 26.114 -8.450 1.00 34.50 128 GLN A C 1
ATOM 969 O O . GLN A 1 128 ? 7.056 26.624 -8.507 1.00 34.50 128 GLN A O 1
ATOM 974 N N . GLU A 1 129 ? 5.062 26.172 -9.455 1.00 39.16 129 GLU A N 1
ATOM 975 C CA . GLU A 1 129 ? 5.281 26.942 -10.670 1.00 39.16 129 GLU A CA 1
ATOM 976 C C . GLU A 1 129 ? 5.560 28.408 -10.322 1.00 39.16 129 GLU A C 1
ATOM 978 O O . GLU A 1 129 ? 4.696 29.149 -9.858 1.00 39.16 129 GLU A O 1
ATOM 983 N N . SER A 1 130 ? 6.783 28.850 -10.604 1.00 33.59 130 SER A N 1
ATOM 984 C CA . SER A 1 130 ? 7.067 30.256 -10.857 1.00 33.59 130 SER A CA 1
ATOM 985 C C . SER A 1 130 ? 7.780 30.353 -12.198 1.00 33.59 130 SER A C 1
ATOM 987 O O . SER A 1 130 ? 8.993 30.183 -12.310 1.00 33.59 130 SER A O 1
ATOM 989 N N . GLY A 1 131 ? 6.950 30.524 -13.229 1.00 38.25 131 GLY A N 1
ATOM 990 C CA . GLY A 1 131 ? 7.257 30.948 -14.593 1.00 38.25 131 GLY A CA 1
ATOM 991 C C . GLY A 1 131 ? 8.683 30.746 -15.106 1.00 38.25 131 GLY A C 1
ATOM 992 O O . GLY A 1 131 ? 9.468 31.695 -15.138 1.00 38.25 131 GLY A O 1
ATOM 993 N N . ARG A 1 132 ? 8.985 29.566 -15.666 1.00 32.84 132 ARG A N 1
ATOM 994 C CA . ARG A 1 132 ? 9.943 29.472 -16.780 1.00 32.84 132 ARG A CA 1
ATOM 995 C C . ARG A 1 132 ? 9.768 28.184 -17.594 1.00 32.84 132 ARG A C 1
ATOM 997 O O . ARG A 1 132 ? 9.902 27.088 -17.075 1.00 32.84 132 ARG A O 1
ATOM 1004 N N . SER A 1 133 ? 9.481 28.391 -18.880 1.00 28.86 133 SER A N 1
ATOM 1005 C CA . SER A 1 133 ? 9.356 27.446 -20.001 1.00 28.86 133 SER A CA 1
ATOM 1006 C C . SER A 1 133 ? 10.087 26.098 -19.850 1.00 28.86 133 SER A C 1
ATOM 1008 O O . SER A 1 133 ? 11.315 26.060 -19.733 1.00 28.86 133 SER A O 1
ATOM 1010 N N . ILE A 1 134 ? 9.328 24.998 -19.923 1.00 33.75 134 ILE A N 1
ATOM 1011 C CA . ILE A 1 134 ? 9.842 23.625 -19.998 1.00 33.75 134 ILE A CA 1
ATOM 1012 C C . ILE A 1 134 ? 10.103 23.288 -21.471 1.00 33.75 134 ILE A C 1
ATOM 1014 O O . ILE A 1 134 ? 9.191 23.300 -22.295 1.00 33.75 134 ILE A O 1
ATOM 1018 N N . LYS A 1 135 ? 11.359 22.967 -21.801 1.00 28.86 135 LYS A N 1
ATOM 1019 C CA . LYS A 1 135 ? 11.705 22.282 -23.051 1.00 28.86 135 LYS A CA 1
ATOM 1020 C C . LYS A 1 135 ? 11.435 20.790 -22.872 1.00 28.86 135 LYS A C 1
ATOM 1022 O O . LYS A 1 135 ? 12.062 20.156 -22.026 1.00 28.86 135 LYS A O 1
ATOM 1027 N N . THR A 1 136 ? 10.525 20.253 -23.675 1.00 27.19 136 THR A N 1
ATOM 1028 C CA . THR A 1 136 ? 10.313 18.816 -23.865 1.00 27.19 136 THR A CA 1
ATOM 1029 C C . THR A 1 136 ? 11.623 18.173 -24.321 1.00 27.19 136 THR A C 1
ATOM 1031 O O . THR A 1 136 ? 12.177 18.569 -25.346 1.00 27.19 136 THR A O 1
ATOM 1034 N N . TYR A 1 137 ? 12.129 17.202 -23.563 1.00 29.17 137 TYR A N 1
ATOM 1035 C CA . TYR A 1 137 ? 13.182 16.305 -24.030 1.00 29.17 137 TYR A CA 1
ATOM 1036 C C . TYR A 1 137 ? 12.516 15.019 -24.521 1.00 29.17 137 TYR A C 1
ATOM 1038 O O . TYR A 1 137 ? 11.982 14.253 -23.721 1.00 29.17 137 TYR A O 1
ATOM 1046 N N . GLU A 1 138 ? 12.542 14.796 -25.835 1.00 34.59 138 GLU A N 1
ATOM 1047 C CA . GLU A 1 138 ? 12.367 13.464 -26.412 1.00 34.59 138 GLU A CA 1
ATOM 1048 C C . GLU A 1 138 ? 13.593 12.622 -26.043 1.00 34.59 138 GLU A C 1
ATOM 1050 O O . GLU A 1 138 ? 14.721 12.930 -26.430 1.00 34.59 138 GLU A O 1
ATOM 1055 N N . GLY A 1 139 ? 13.379 11.585 -25.236 1.00 29.50 139 GLY A N 1
ATOM 1056 C CA . GLY A 1 139 ? 14.391 10.595 -24.891 1.00 29.50 139 GLY A CA 1
ATOM 1057 C C . GLY A 1 139 ? 14.131 9.307 -25.655 1.00 29.50 139 GLY A C 1
ATOM 1058 O O . GLY A 1 139 ? 13.340 8.477 -25.217 1.00 29.50 139 GLY A O 1
ATOM 1059 N N . SER A 1 140 ? 14.800 9.149 -26.793 1.00 34.91 140 SER A N 1
ATOM 1060 C CA . SER A 1 140 ? 14.847 7.923 -27.584 1.00 34.91 140 SER A CA 1
ATOM 1061 C C . SER A 1 140 ? 15.472 6.789 -26.762 1.00 34.91 140 SER A C 1
ATOM 1063 O O . SER A 1 140 ? 16.692 6.712 -26.628 1.00 34.91 140 SER A O 1
ATOM 1065 N N . ALA A 1 141 ? 14.651 5.896 -26.212 1.00 32.62 141 ALA A N 1
ATOM 1066 C CA . ALA A 1 141 ? 15.110 4.590 -25.754 1.00 32.62 141 ALA A CA 1
ATOM 1067 C C . ALA A 1 141 ? 14.898 3.596 -26.900 1.00 32.62 141 ALA A C 1
ATOM 1069 O O . ALA A 1 141 ? 13.768 3.230 -27.221 1.00 32.62 141 ALA A O 1
ATOM 1070 N N . GLY A 1 142 ? 15.999 3.224 -27.554 1.00 27.69 142 GLY A N 1
ATOM 1071 C CA . GLY A 1 142 ? 16.023 2.192 -28.580 1.00 27.69 142 GLY A CA 1
ATOM 1072 C C . GLY A 1 142 ? 15.496 0.873 -28.024 1.00 27.69 142 GLY A C 1
ATOM 1073 O O . GLY A 1 142 ? 16.042 0.326 -27.068 1.00 27.69 142 GLY A O 1
ATOM 1074 N N . ILE A 1 143 ? 14.425 0.383 -28.638 1.00 30.98 143 ILE A N 1
ATOM 1075 C CA . ILE A 1 143 ? 13.971 -0.995 -28.520 1.00 30.98 143 ILE A CA 1
ATOM 1076 C C . ILE A 1 143 ? 14.705 -1.748 -29.632 1.00 30.98 143 ILE A C 1
ATOM 1078 O O . ILE A 1 143 ? 14.260 -1.738 -30.776 1.00 30.98 143 ILE A O 1
ATOM 1082 N N . GLU A 1 144 ? 15.862 -2.343 -29.339 1.00 32.66 144 GLU A N 1
ATOM 1083 C CA . GLU A 1 144 ? 16.374 -3.414 -30.198 1.00 32.66 144 GLU A CA 1
ATOM 1084 C C . GLU A 1 144 ? 15.700 -4.716 -29.769 1.00 32.66 144 GLU A C 1
ATOM 1086 O O . GLU A 1 144 ? 15.933 -5.255 -28.685 1.00 32.66 144 GLU A O 1
ATOM 1091 N N . GLU A 1 145 ? 14.786 -5.164 -30.628 1.00 33.66 145 GLU A N 1
ATOM 1092 C CA . GLU A 1 145 ? 14.070 -6.422 -30.517 1.00 33.66 145 GLU A CA 1
ATOM 1093 C C . GLU A 1 145 ? 15.024 -7.622 -30.523 1.00 33.66 145 GLU A C 1
ATOM 1095 O O . GLU A 1 145 ? 15.715 -7.910 -31.501 1.00 33.66 145 GLU A O 1
ATOM 1100 N N . LEU A 1 146 ? 14.972 -8.403 -29.447 1.00 32.03 146 LEU A N 1
ATOM 1101 C CA . LEU A 1 146 ? 15.348 -9.810 -29.454 1.00 32.03 146 LEU A CA 1
ATOM 1102 C C . LEU A 1 146 ? 14.161 -10.614 -29.999 1.00 32.03 146 LEU A C 1
ATOM 1104 O O . LEU A 1 146 ? 13.253 -10.968 -29.250 1.00 32.03 146 LEU A O 1
ATOM 1108 N N . GLY A 1 147 ? 14.170 -10.924 -31.299 1.00 29.23 147 GLY A N 1
ATOM 1109 C CA . GLY A 1 147 ? 13.235 -11.908 -31.843 1.00 29.23 147 GLY A CA 1
ATOM 1110 C C . GLY A 1 147 ? 13.125 -11.995 -33.363 1.00 29.23 147 GLY A C 1
ATOM 1111 O O . GLY A 1 147 ? 12.202 -11.430 -33.937 1.00 29.23 147 GLY A O 1
ATOM 1112 N N . ARG A 1 148 ? 13.939 -12.849 -34.003 1.00 32.31 148 ARG A N 1
ATOM 1113 C CA . ARG A 1 148 ? 13.388 -13.823 -34.967 1.00 32.31 148 ARG A CA 1
ATOM 1114 C C . ARG A 1 148 ? 14.354 -14.966 -35.288 1.00 32.31 148 ARG A C 1
ATOM 1116 O O . ARG A 1 148 ? 15.401 -14.776 -35.896 1.00 32.31 148 ARG A O 1
ATOM 1123 N N . SER A 1 149 ? 13.943 -16.162 -34.879 1.00 31.47 149 SER A N 1
ATOM 1124 C CA . SER A 1 149 ? 14.401 -17.452 -35.391 1.00 31.47 149 SER A CA 1
ATOM 1125 C C . SER A 1 149 ? 13.554 -17.827 -36.617 1.00 31.47 149 SER A C 1
ATOM 1127 O O . SER A 1 149 ? 12.345 -17.631 -36.561 1.00 31.47 149 SER A O 1
A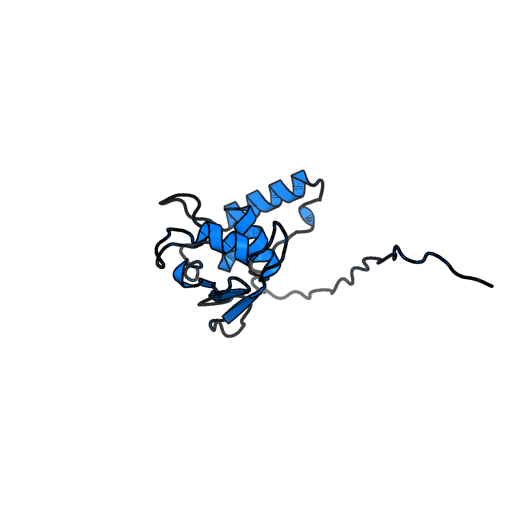TOM 1129 N N . GLN A 1 150 ? 14.219 -18.380 -37.644 1.00 40.06 150 GLN A N 1
ATOM 1130 C CA . GLN A 1 150 ? 13.742 -19.292 -38.711 1.00 40.06 150 GLN A CA 1
ATOM 1131 C C . GLN A 1 150 ? 12.569 -18.855 -39.624 1.00 40.06 150 GLN A C 1
ATOM 1133 O O . GLN A 1 150 ? 11.462 -18.630 -39.160 1.00 40.06 150 GLN A O 1
ATOM 1138 N N . ASP A 1 151 ? 12.790 -18.797 -40.949 1.00 32.38 151 ASP A N 1
ATOM 1139 C CA . ASP A 1 151 ? 12.402 -19.883 -41.878 1.00 32.38 151 ASP A CA 1
ATOM 1140 C C . ASP A 1 151 ? 12.699 -19.581 -43.370 1.00 32.38 151 ASP A C 1
ATOM 1142 O O . ASP A 1 151 ? 12.709 -18.436 -43.812 1.00 32.38 151 ASP A O 1
ATOM 1146 N N . LEU A 1 152 ? 12.968 -20.685 -44.081 1.00 36.31 152 LEU A N 1
ATOM 1147 C CA . LEU A 1 152 ? 13.016 -21.001 -45.521 1.00 36.31 152 LEU A CA 1
ATOM 1148 C C . LEU A 1 152 ? 12.776 -19.907 -46.593 1.00 36.31 152 LEU A C 1
ATOM 1150 O O . LEU A 1 152 ? 11.680 -19.364 -46.696 1.00 36.31 152 LEU A O 1
ATOM 1154 N N . GLN A 1 153 ? 13.703 -19.807 -47.559 1.00 34.75 153 GLN A N 1
ATOM 1155 C CA . GLN A 1 153 ? 13.594 -20.433 -48.899 1.00 34.75 153 GLN A CA 1
ATOM 1156 C C . GLN A 1 153 ? 14.924 -20.383 -49.660 1.00 34.75 153 GLN A C 1
ATOM 1158 O O . GLN A 1 153 ? 15.633 -19.360 -49.549 1.00 34.75 153 GLN A O 1
#

Secondary structure (DSSP, 8-state):
-HHHHHHHHHHTT--HHHHS--TTSSPPPBGGGEEE-TTSSEEEEEESS-TT-TT---EEEEEE--SSTT-HHHHHHHHHTT--TTSBSSEEETTEE--HHHHHHHHHHHHHHTT--GGG----------S--PPP-----------------

Foldseek 3Di:
DLLLLVLCCVQVVAALLQQFDDPPGDDHFFLLQWDADPVLQKIKGWRCAGPVDPVRHIDIDIAGADPDPSRNSVSSCVQSPPDDRRHHSDAPDVVGTGHSVNSVVVVCVVCVVVVHHCVVVPRDDPPPDDDDDDDDDDDDDDDPDPDDDDDDD

Radius of gyration: 19.05 Å; chains: 1; bounding box: 38×52×66 Å